Protein AF-X1LL87-F1 (afdb_monomer_lite)

Structure (mmCIF, N/CA/C/O backbone):
data_AF-X1LL87-F1
#
_entry.id   AF-X1LL87-F1
#
loop_
_ato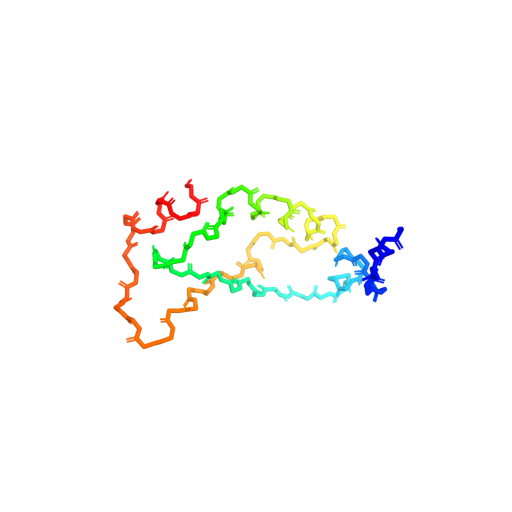m_site.group_PDB
_atom_site.id
_atom_site.type_symbol
_atom_site.label_atom_id
_atom_site.label_alt_id
_atom_site.label_comp_id
_atom_site.label_asym_id
_atom_site.label_entity_id
_atom_site.label_seq_id
_atom_site.pdbx_PDB_ins_code
_atom_site.Cartn_x
_atom_site.Cartn_y
_atom_site.Cartn_z
_atom_site.occupancy
_atom_site.B_iso_or_equiv
_atom_site.auth_seq_id
_atom_site.auth_comp_id
_atom_site.auth_asym_id
_atom_site.auth_atom_id
_atom_site.pdbx_PDB_model_num
ATOM 1 N N . MET A 1 1 ? 28.330 -17.949 13.398 1.00 43.31 1 MET A N 1
ATOM 2 C CA . MET A 1 1 ? 26.992 -17.662 13.955 1.00 43.31 1 MET A CA 1
ATOM 3 C C . MET A 1 1 ? 26.654 -16.208 13.661 1.00 43.31 1 MET A C 1
ATOM 5 O O . MET A 1 1 ? 26.996 -15.340 14.450 1.00 43.31 1 MET A O 1
ATOM 9 N N . SER A 1 2 ? 26.080 -15.908 12.495 1.00 41.19 2 SER A N 1
ATOM 10 C CA . SER A 1 2 ? 25.559 -14.566 12.213 1.00 41.19 2 SER A CA 1
ATOM 11 C C . SER A 1 2 ? 24.160 -14.481 12.818 1.00 41.19 2 SER A C 1
ATOM 13 O O . SER A 1 2 ? 23.209 -15.027 12.260 1.00 41.19 2 SER A O 1
ATOM 15 N N . GLY A 1 3 ? 24.054 -13.886 14.005 1.00 45.47 3 GLY A N 1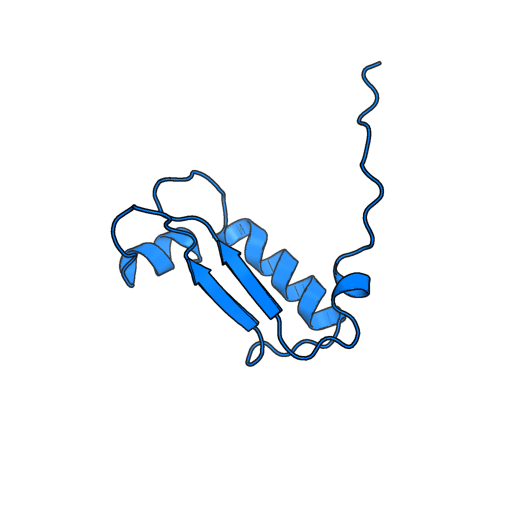
ATOM 16 C CA . GLY A 1 3 ? 22.766 -13.621 14.633 1.00 45.47 3 GLY A CA 1
ATOM 17 C C . GLY A 1 3 ? 21.946 -12.700 13.737 1.00 45.47 3 GLY A C 1
ATOM 18 O O . GLY A 1 3 ? 22.377 -11.590 13.432 1.00 45.47 3 GLY A O 1
ATOM 19 N N . PHE A 1 4 ? 20.782 -13.175 13.296 1.00 55.75 4 PHE A N 1
ATOM 20 C CA . PHE A 1 4 ? 19.749 -12.325 12.719 1.00 55.75 4 PHE A CA 1
ATOM 21 C C . PHE A 1 4 ? 19.324 -11.334 13.806 1.00 55.75 4 PHE A C 1
ATOM 23 O O . PHE A 1 4 ? 18.664 -11.704 14.776 1.00 55.75 4 PHE A O 1
ATOM 30 N N . PHE A 1 5 ? 19.754 -10.082 13.679 1.00 53.00 5 PHE A N 1
ATOM 31 C CA . PHE A 1 5 ? 19.259 -8.995 14.510 1.00 53.00 5 PHE A CA 1
ATOM 32 C C . PHE A 1 5 ? 17.826 -8.692 14.059 1.00 53.00 5 PHE A C 1
ATOM 34 O O . PHE A 1 5 ? 17.606 -7.961 13.095 1.00 53.00 5 PHE A O 1
ATOM 41 N N . LEU A 1 6 ? 16.846 -9.332 14.698 1.00 60.66 6 LEU A N 1
ATOM 42 C CA . LEU A 1 6 ? 15.443 -8.985 14.515 1.00 60.66 6 LEU A CA 1
ATOM 43 C C . LEU A 1 6 ? 15.215 -7.642 15.206 1.00 60.66 6 LEU A C 1
ATOM 45 O O . LEU A 1 6 ? 15.339 -7.539 16.426 1.00 60.66 6 LEU A O 1
ATOM 49 N N . ILE A 1 7 ? 14.911 -6.612 14.418 1.00 69.12 7 ILE A N 1
ATOM 50 C CA . ILE A 1 7 ? 14.435 -5.337 14.951 1.00 69.12 7 ILE A CA 1
ATOM 51 C C . ILE A 1 7 ? 13.154 -5.652 15.733 1.00 69.12 7 ILE A C 1
ATOM 53 O O . ILE A 1 7 ? 12.228 -6.212 15.138 1.00 69.12 7 ILE A O 1
ATOM 57 N N . PRO A 1 8 ? 13.078 -5.337 17.038 1.00 61.59 8 PRO A N 1
ATOM 58 C CA . PRO A 1 8 ? 11.835 -5.494 17.767 1.00 61.59 8 PRO A CA 1
ATOM 59 C C . PRO A 1 8 ? 10.786 -4.604 17.103 1.00 61.59 8 PRO A C 1
ATOM 61 O O . PRO A 1 8 ? 10.955 -3.388 17.014 1.00 61.59 8 PRO A O 1
ATOM 64 N N . GLN A 1 9 ? 9.739 -5.236 16.584 1.00 69.56 9 GLN A N 1
ATOM 65 C CA . GLN A 1 9 ? 8.581 -4.562 16.024 1.00 69.56 9 GLN A CA 1
ATOM 66 C C . GLN A 1 9 ? 7.326 -5.071 16.702 1.00 69.56 9 GLN A C 1
ATOM 68 O O . GLN A 1 9 ? 7.160 -6.277 16.908 1.00 69.56 9 GLN A O 1
ATOM 73 N N . ASP A 1 10 ? 6.445 -4.134 17.032 1.00 79.50 10 ASP A N 1
ATOM 74 C CA . ASP A 1 10 ? 5.114 -4.472 17.502 1.00 79.50 10 ASP A CA 1
ATOM 75 C C . ASP A 1 10 ? 4.390 -5.251 16.403 1.00 79.50 10 ASP A C 1
ATOM 77 O O . ASP A 1 10 ? 4.542 -4.987 15.204 1.00 79.50 10 ASP A O 1
ATOM 81 N N . LYS A 1 11 ? 3.588 -6.241 16.806 1.00 86.50 11 LYS A N 1
ATOM 82 C CA . LYS A 1 11 ? 2.757 -6.970 15.844 1.00 86.50 11 LYS A CA 1
ATOM 83 C C . LYS A 1 11 ? 1.842 -5.985 15.121 1.00 86.50 11 LYS A C 1
ATOM 85 O O . LYS A 1 11 ? 1.285 -5.083 15.746 1.00 86.50 11 LYS A O 1
ATOM 90 N N . TRP A 1 12 ? 1.622 -6.206 13.829 1.00 85.88 12 TRP A N 1
ATOM 91 C CA . TRP A 1 12 ? 0.810 -5.326 12.986 1.00 85.88 12 TRP A CA 1
ATOM 92 C C . TRP A 1 12 ? -0.602 -5.146 13.549 1.00 85.88 12 TRP A C 1
ATOM 94 O O . TRP A 1 12 ? -1.083 -4.017 13.631 1.00 85.88 12 TRP A O 1
ATOM 104 N N . THR A 1 13 ? -1.194 -6.222 14.078 1.00 90.38 13 THR A N 1
ATOM 105 C CA . THR A 1 13 ? -2.454 -6.167 14.832 1.00 90.38 13 THR A CA 1
ATOM 106 C C . THR A 1 13 ? -2.452 -5.100 15.943 1.00 90.38 13 THR A C 1
ATOM 108 O O . THR A 1 13 ? -3.430 -4.377 16.122 1.00 90.38 13 THR A O 1
ATOM 111 N N . GLN A 1 14 ? -1.362 -4.970 16.710 1.00 92.25 14 GLN A N 1
ATOM 112 C CA . GLN A 1 14 ? -1.276 -4.002 17.812 1.00 92.25 14 GLN A CA 1
ATOM 113 C C . GLN A 1 14 ? -1.178 -2.567 17.292 1.00 92.25 14 GLN A C 1
ATOM 115 O O . GLN A 1 14 ? -1.839 -1.678 17.826 1.00 92.25 14 GLN A O 1
ATOM 120 N N . LEU A 1 15 ? -0.408 -2.355 16.223 1.00 91.62 15 LEU A N 1
ATOM 121 C CA . LEU A 1 15 ? -0.256 -1.048 15.580 1.00 91.62 15 LEU A CA 1
ATOM 122 C C . LEU A 1 15 ? -1.563 -0.562 14.935 1.00 91.62 15 LEU A C 1
ATOM 124 O O . LEU A 1 15 ? -1.863 0.636 14.962 1.00 91.62 15 LEU A O 1
ATOM 128 N N . ALA A 1 16 ? -2.343 -1.487 14.373 1.00 93.50 16 ALA A N 1
ATOM 129 C CA . ALA A 1 16 ? -3.610 -1.206 13.703 1.00 93.50 16 ALA A CA 1
ATOM 130 C C . ALA A 1 16 ? -4.801 -1.071 14.669 1.00 93.50 16 ALA A C 1
ATOM 132 O O . ALA A 1 16 ? -5.821 -0.477 14.311 1.00 93.50 16 ALA A O 1
ATOM 133 N N . LYS A 1 17 ? -4.692 -1.566 15.908 1.00 93.94 17 LYS A N 1
ATOM 134 C CA . LYS A 1 17 ? -5.790 -1.527 16.879 1.00 93.94 17 LYS A CA 1
ATOM 135 C C . LYS A 1 17 ? -6.251 -0.091 17.153 1.00 93.94 17 LYS A C 1
ATOM 137 O O . LYS A 1 17 ? -5.464 0.788 17.501 1.00 93.94 17 LYS A O 1
ATOM 142 N N . GLY A 1 18 ? -7.558 0.138 17.028 1.00 95.44 18 GLY A N 1
ATOM 143 C CA . GLY A 1 18 ? -8.182 1.444 17.267 1.00 95.44 18 GLY A CA 1
ATOM 144 C C . GLY A 1 18 ? -7.932 2.486 16.171 1.00 95.44 18 GLY A C 1
ATOM 145 O O . GLY A 1 18 ? -8.352 3.636 16.323 1.00 95.44 18 GLY A O 1
ATOM 146 N N . LYS A 1 19 ? -7.266 2.120 15.068 1.00 95.81 19 LYS A N 1
ATOM 147 C CA . LYS A 1 19 ? -7.207 2.959 13.865 1.00 95.81 19 LYS A CA 1
ATOM 148 C C . LYS A 1 19 ? -8.545 2.884 13.128 1.00 95.81 19 LYS A C 1
ATOM 150 O O . LYS A 1 19 ? -9.300 1.932 13.287 1.00 95.81 19 LYS A O 1
ATOM 155 N N . LYS A 1 20 ? -8.855 3.927 12.358 1.00 95.12 20 LYS A N 1
ATOM 156 C CA . LYS A 1 20 ? -10.116 4.018 11.604 1.00 95.12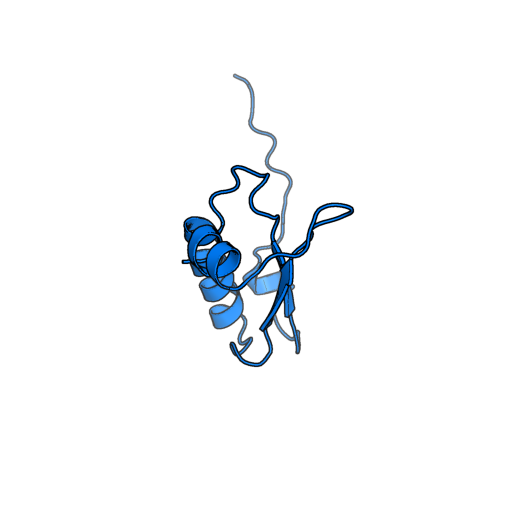 20 LYS A CA 1
ATOM 157 C C . LYS A 1 20 ? -9.942 3.663 10.136 1.00 95.12 20 LYS A C 1
ATOM 159 O O . LYS A 1 20 ? -10.822 3.033 9.573 1.00 95.12 20 LYS A O 1
ATOM 164 N N . GLU A 1 21 ? -8.821 4.059 9.546 1.00 96.56 21 GLU A N 1
ATOM 165 C CA . GLU A 1 21 ? -8.505 3.847 8.136 1.00 96.56 21 GLU A CA 1
ATOM 166 C C . GLU A 1 21 ? -7.043 3.432 7.994 1.00 96.56 21 GLU A C 1
ATOM 168 O O . GLU A 1 21 ? -6.193 3.836 8.798 1.00 96.56 21 GLU A O 1
ATOM 173 N N . VAL A 1 22 ? -6.758 2.640 6.963 1.00 97.25 22 VAL A N 1
ATOM 174 C CA . VAL A 1 22 ? -5.416 2.151 6.644 1.00 97.25 22 VAL A CA 1
ATOM 175 C C . VAL A 1 22 ? -5.131 2.374 5.166 1.00 97.25 22 VAL A C 1
ATOM 177 O O . VAL A 1 22 ? -5.986 2.178 4.304 1.00 97.25 22 VAL A O 1
ATOM 180 N N . VAL A 1 23 ? -3.898 2.773 4.868 1.00 97.75 23 VAL A N 1
ATOM 181 C CA . VAL A 1 23 ? -3.395 2.870 3.500 1.00 97.75 23 VAL A CA 1
ATOM 182 C C . VAL A 1 23 ? -2.291 1.842 3.308 1.00 97.75 23 VAL A C 1
ATOM 184 O O . VAL A 1 23 ? -1.346 1.794 4.093 1.00 97.75 23 VAL A O 1
ATOM 187 N N . ILE A 1 24 ? -2.403 1.048 2.245 1.00 96.88 24 ILE A N 1
ATOM 188 C CA . ILE A 1 24 ? -1.390 0.082 1.825 1.00 96.88 24 ILE A CA 1
ATOM 189 C C . ILE A 1 24 ? -0.714 0.624 0.568 1.00 96.88 24 ILE A C 1
ATOM 191 O O . ILE A 1 24 ? -1.325 0.735 -0.498 1.00 96.88 24 ILE A O 1
ATOM 195 N N . LEU A 1 25 ? 0.565 0.965 0.704 1.00 97.44 25 LEU A N 1
ATOM 196 C CA . LEU A 1 25 ? 1.418 1.287 -0.432 1.00 97.44 25 LEU A CA 1
ATOM 197 C C . LEU A 1 25 ? 1.968 -0.009 -1.021 1.00 97.44 25 LEU A C 1
ATOM 199 O O . LEU A 1 25 ? 2.535 -0.829 -0.300 1.00 97.44 25 LEU A O 1
ATOM 203 N N . PHE A 1 26 ? 1.829 -0.174 -2.331 1.00 97.25 26 PHE A N 1
ATOM 204 C CA . PHE A 1 26 ? 2.436 -1.280 -3.064 1.00 97.25 26 PHE A CA 1
ATOM 205 C C . PHE A 1 26 ? 3.197 -0.747 -4.274 1.00 97.25 26 PHE A C 1
ATOM 207 O O . PHE A 1 26 ? 2.856 0.299 -4.825 1.00 97.25 26 PHE A O 1
ATOM 214 N N . ASP A 1 27 ? 4.262 -1.441 -4.654 1.00 96.44 27 ASP A N 1
ATOM 215 C CA . ASP A 1 27 ? 5.088 -1.047 -5.788 1.00 96.44 27 ASP A CA 1
ATOM 216 C C . ASP A 1 27 ? 4.484 -1.481 -7.132 1.00 96.44 27 ASP A C 1
ATOM 218 O O . ASP A 1 27 ? 3.506 -2.225 -7.205 1.00 96.44 27 ASP A O 1
ATOM 222 N N . ASP A 1 28 ? 5.050 -0.965 -8.218 1.00 96.25 28 ASP A N 1
ATOM 223 C CA . ASP A 1 28 ? 4.542 -1.180 -9.567 1.00 96.25 28 ASP A CA 1
ATOM 224 C C . ASP A 1 28 ? 5.086 -2.467 -10.223 1.00 96.25 28 ASP A C 1
ATOM 226 O O . ASP A 1 28 ? 5.760 -3.302 -9.610 1.00 96.25 28 ASP A O 1
ATOM 230 N N . MET A 1 29 ? 4.804 -2.625 -11.520 1.00 95.94 29 MET A N 1
ATOM 231 C CA . MET A 1 29 ? 5.244 -3.778 -12.314 1.00 95.94 29 MET A CA 1
ATOM 232 C C . MET A 1 29 ? 6.766 -3.858 -12.506 1.00 95.94 29 MET A C 1
ATOM 234 O O . MET A 1 29 ? 7.273 -4.907 -12.897 1.00 95.94 29 MET A O 1
ATOM 238 N N . SER A 1 30 ? 7.510 -2.779 -12.236 1.00 95.69 30 SER A N 1
ATOM 239 C CA . SER A 1 30 ? 8.972 -2.743 -12.371 1.00 95.69 30 SER A CA 1
ATOM 240 C C . SER A 1 30 ? 9.701 -3.345 -11.164 1.00 95.69 30 SER A C 1
ATOM 242 O O . SER A 1 30 ? 10.936 -3.380 -11.132 1.00 95.69 30 SER A O 1
ATOM 244 N N . ARG A 1 31 ? 8.957 -3.789 -10.144 1.00 96.25 31 ARG A N 1
ATOM 245 C CA . ARG A 1 31 ? 9.487 -4.417 -8.935 1.00 96.25 31 ARG A CA 1
ATOM 246 C C . ARG A 1 31 ? 8.994 -5.851 -8.811 1.00 96.25 31 ARG A C 1
ATOM 248 O O . ARG A 1 31 ? 7.810 -6.144 -8.971 1.00 96.25 31 ARG A O 1
ATOM 255 N N . ALA A 1 32 ? 9.917 -6.738 -8.451 1.00 95.31 32 ALA A N 1
ATOM 256 C CA . ALA A 1 32 ? 9.667 -8.170 -8.304 1.00 95.31 32 ALA A CA 1
ATOM 257 C C . ALA A 1 32 ? 8.997 -8.554 -6.970 1.00 95.31 32 ALA A C 1
ATOM 259 O O . ALA A 1 32 ? 8.917 -9.736 -6.645 1.00 95.31 32 ALA A O 1
ATOM 260 N N . THR A 1 33 ? 8.529 -7.579 -6.183 1.00 97.06 33 THR A N 1
ATOM 261 C CA . THR A 1 33 ? 7.833 -7.842 -4.920 1.00 97.06 33 THR A CA 1
ATOM 262 C C . THR A 1 33 ? 6.597 -8.709 -5.180 1.00 97.06 33 THR A C 1
ATOM 264 O O . THR A 1 33 ? 5.757 -8.323 -6.004 1.00 97.06 33 THR A O 1
ATOM 267 N N . PRO A 1 34 ? 6.452 -9.861 -4.498 1.00 95.88 34 PRO A N 1
ATOM 268 C CA . PRO A 1 34 ? 5.336 -10.780 -4.698 1.00 95.88 34 PRO A CA 1
ATOM 269 C C . PRO A 1 34 ? 4.083 -10.289 -3.953 1.00 95.88 34 PRO A C 1
ATOM 271 O O . PRO A 1 34 ? 3.596 -10.932 -3.026 1.00 95.88 34 PRO A O 1
ATOM 274 N N . SER A 1 35 ? 3.567 -9.117 -4.334 1.00 96.88 35 SER A N 1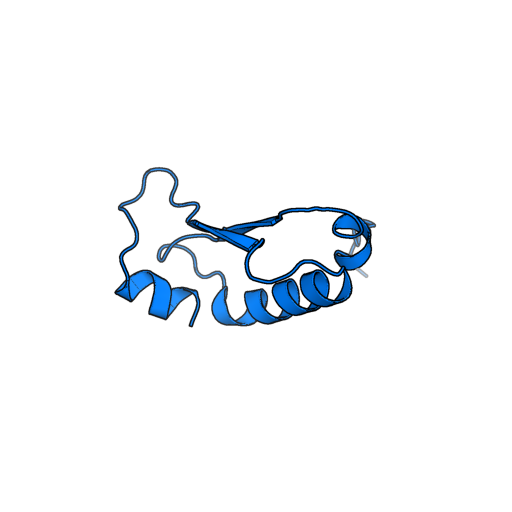
ATOM 275 C CA . SER A 1 35 ? 2.491 -8.418 -3.619 1.00 96.88 35 SER A CA 1
ATOM 276 C C . SER A 1 35 ? 1.222 -9.261 -3.476 1.00 96.88 35 SER A C 1
ATOM 278 O O . SER A 1 35 ? 0.689 -9.331 -2.374 1.00 96.88 35 SER A O 1
ATOM 280 N N . ALA A 1 36 ? 0.798 -9.969 -4.527 1.00 96.38 36 ALA A N 1
ATOM 281 C CA . ALA A 1 36 ? -0.356 -10.875 -4.485 1.00 96.38 36 ALA A CA 1
ATOM 282 C C . ALA A 1 36 ? -0.236 -11.991 -3.427 1.00 96.38 36 ALA A C 1
ATOM 284 O O . ALA A 1 36 ? -1.242 -12.457 -2.903 1.00 96.38 36 ALA A O 1
ATOM 285 N N . VAL A 1 37 ? 0.989 -12.412 -3.089 1.00 96.62 37 VAL A N 1
ATOM 286 C CA . VAL A 1 37 ? 1.235 -13.418 -2.042 1.00 96.62 37 VAL A CA 1
ATOM 287 C C . VAL A 1 37 ? 1.237 -12.774 -0.656 1.00 96.62 37 VAL A C 1
ATOM 289 O O . VAL A 1 37 ? 0.747 -13.358 0.301 1.00 96.62 37 VAL A O 1
ATOM 292 N N . LEU A 1 38 ? 1.788 -11.565 -0.535 1.00 95.38 38 LEU A N 1
ATOM 293 C CA . LEU A 1 38 ? 1.971 -10.894 0.754 1.00 95.38 38 LEU A CA 1
ATOM 294 C C . LEU A 1 38 ? 0.697 -10.220 1.274 1.00 95.38 38 LEU A C 1
ATOM 296 O O . LEU A 1 38 ? 0.425 -10.261 2.472 1.00 95.38 38 LEU A O 1
ATOM 300 N N . ILE A 1 39 ? -0.073 -9.583 0.391 1.00 95.81 39 ILE A N 1
ATOM 301 C CA . ILE A 1 39 ? -1.228 -8.756 0.764 1.00 95.81 39 ILE A CA 1
ATOM 302 C C . ILE A 1 39 ? -2.298 -9.528 1.548 1.00 95.81 39 ILE A C 1
ATOM 304 O O . ILE A 1 39 ? -2.756 -8.976 2.547 1.00 95.81 39 ILE A O 1
ATOM 308 N N . PRO A 1 40 ? -2.672 -10.776 1.202 1.00 95.94 40 PRO A N 1
ATOM 309 C CA . PRO A 1 40 ? -3.660 -11.526 1.979 1.00 95.94 40 PRO A CA 1
ATOM 310 C C . PRO A 1 40 ? -3.308 -11.645 3.469 1.00 95.94 40 PRO A C 1
ATOM 312 O O . PRO A 1 40 ? -4.177 -11.472 4.317 1.00 95.94 40 PRO A O 1
ATOM 315 N N . HIS A 1 41 ? -2.028 -11.841 3.800 1.00 95.19 41 HIS A N 1
ATOM 316 C CA . HIS A 1 41 ? -1.566 -11.912 5.191 1.00 95.19 41 HIS A CA 1
ATOM 317 C C . HIS A 1 41 ? -1.644 -10.558 5.908 1.00 95.19 41 HIS A C 1
ATOM 319 O O . HIS A 1 41 ? -1.941 -10.492 7.098 1.00 95.19 41 HIS A O 1
ATOM 325 N N . VAL A 1 42 ? -1.399 -9.462 5.184 1.00 94.62 42 VAL A N 1
ATOM 326 C CA . VAL A 1 42 ? -1.570 -8.106 5.724 1.00 94.62 42 VAL A CA 1
ATOM 327 C C . VAL A 1 42 ? -3.043 -7.831 6.015 1.00 94.62 42 VAL A C 1
ATOM 329 O O . VAL A 1 42 ? -3.366 -7.309 7.079 1.00 94.62 42 VAL A O 1
ATOM 332 N N . LEU A 1 43 ? -3.936 -8.194 5.092 1.00 95.94 43 LEU A N 1
ATOM 333 C CA . LEU A 1 43 ? -5.376 -8.014 5.263 1.00 95.94 43 LEU A CA 1
ATOM 334 C C . LEU A 1 43 ? -5.912 -8.835 6.444 1.00 95.94 43 LEU A C 1
ATOM 336 O O . LEU A 1 43 ? -6.710 -8.315 7.217 1.00 95.94 43 LEU A O 1
ATOM 340 N N . GLU A 1 44 ? -5.422 -10.061 6.649 1.00 96.19 44 GLU A N 1
ATOM 341 C CA . GLU A 1 44 ? -5.781 -10.892 7.807 1.00 96.19 44 GLU A CA 1
ATOM 342 C C . GLU A 1 44 ? -5.417 -10.215 9.141 1.00 96.19 44 GLU A C 1
ATOM 344 O O . GLU A 1 44 ? -6.256 -10.108 10.035 1.00 96.19 44 GLU A O 1
ATOM 349 N N . GLU A 1 45 ? -4.202 -9.673 9.266 1.00 95.56 45 GLU A N 1
ATOM 350 C CA . GLU A 1 45 ? -3.777 -8.937 10.467 1.00 95.56 45 GLU A CA 1
ATOM 351 C C . GLU A 1 45 ? -4.623 -7.674 10.714 1.00 95.56 45 GLU A C 1
ATOM 353 O O . GLU A 1 45 ? -4.964 -7.355 11.857 1.00 95.56 45 GLU A O 1
ATOM 358 N N . LEU A 1 46 ? -4.991 -6.950 9.651 1.00 96.12 46 LEU A N 1
ATOM 359 C CA . LEU A 1 46 ? -5.855 -5.770 9.748 1.00 96.12 46 LEU A CA 1
ATOM 360 C C . LEU A 1 46 ? -7.292 -6.140 10.142 1.00 96.12 46 LEU A C 1
ATOM 362 O O . LEU A 1 46 ? -7.893 -5.447 10.968 1.00 96.12 46 LEU A O 1
ATOM 366 N N . ALA A 1 47 ? -7.812 -7.254 9.628 1.00 95.94 47 ALA A N 1
ATOM 367 C CA . ALA A 1 47 ? -9.118 -7.783 10.002 1.00 95.94 47 ALA A CA 1
ATOM 368 C C . ALA A 1 47 ? -9.151 -8.192 11.484 1.00 95.94 47 ALA A C 1
ATOM 370 O O . ALA A 1 47 ? -10.085 -7.830 12.202 1.00 95.94 47 ALA A O 1
ATOM 371 N N . VAL A 1 48 ? -8.101 -8.856 11.986 1.00 95.81 48 VAL A N 1
ATOM 372 C CA . VAL A 1 48 ? -7.950 -9.182 13.420 1.00 95.81 48 VAL A CA 1
ATOM 373 C C . VAL A 1 48 ? -7.906 -7.914 14.283 1.00 95.81 48 VAL A C 1
ATOM 375 O O . VAL A 1 48 ? -8.435 -7.898 15.396 1.00 95.81 48 VAL A O 1
ATOM 378 N N . ALA A 1 49 ? -7.327 -6.824 13.772 1.00 95.44 49 ALA A N 1
ATOM 379 C CA . ALA A 1 49 ? -7.326 -5.522 14.438 1.00 95.44 49 ALA A CA 1
ATOM 380 C C . ALA A 1 49 ? -8.678 -4.778 14.380 1.00 95.44 49 ALA A C 1
ATOM 382 O O . ALA A 1 49 ? -8.826 -3.745 15.041 1.00 95.44 49 ALA A O 1
ATOM 383 N N . GLY A 1 50 ? -9.657 -5.298 13.633 1.00 96.38 50 GLY A N 1
ATOM 384 C CA . GLY A 1 50 ? -10.992 -4.723 13.478 1.00 96.38 50 GLY A CA 1
ATOM 385 C C . GLY A 1 50 ? -11.097 -3.637 12.405 1.00 96.38 50 GLY A C 1
ATOM 386 O O . GLY A 1 50 ? -12.011 -2.817 12.477 1.00 96.38 50 GLY A O 1
ATOM 387 N N . ILE A 1 51 ? -10.175 -3.598 11.438 1.00 97.31 51 ILE A N 1
ATOM 388 C CA . ILE A 1 51 ? -10.254 -2.689 10.289 1.00 97.31 51 ILE A CA 1
ATOM 389 C C . ILE A 1 51 ? -11.087 -3.361 9.187 1.00 97.31 51 ILE A C 1
ATOM 391 O O . ILE A 1 51 ? -10.668 -4.403 8.686 1.00 97.31 51 ILE A O 1
ATOM 395 N N . PRO A 1 52 ? -12.247 -2.802 8.799 1.00 96.62 52 PRO A N 1
ATOM 396 C CA . PRO A 1 52 ? -13.036 -3.344 7.698 1.00 96.62 52 PRO A CA 1
ATOM 397 C C . PRO A 1 52 ? -12.390 -3.020 6.345 1.00 96.62 52 PRO A C 1
ATOM 399 O O . PRO A 1 52 ? -11.770 -1.965 6.195 1.00 96.62 52 PRO A O 1
ATOM 402 N N . ASP A 1 53 ? -12.601 -3.884 5.352 1.00 96.38 53 ASP A N 1
ATOM 403 C CA . ASP A 1 53 ? -12.028 -3.744 4.003 1.00 96.38 53 ASP A CA 1
ATOM 404 C C . ASP A 1 53 ? -12.356 -2.394 3.346 1.00 96.38 53 ASP A C 1
ATOM 406 O O . ASP A 1 53 ? -11.486 -1.780 2.730 1.00 96.38 53 ASP A O 1
ATOM 410 N N . ASP A 1 54 ? -13.571 -1.876 3.556 1.00 97.81 54 ASP A N 1
ATOM 411 C CA . ASP A 1 54 ? -14.018 -0.571 3.039 1.00 97.81 54 ASP A CA 1
ATOM 412 C C . ASP A 1 54 ? -13.166 0.611 3.539 1.00 97.81 54 ASP A C 1
ATOM 414 O O . ASP A 1 54 ? -13.141 1.681 2.924 1.00 97.81 54 ASP A O 1
ATOM 418 N N . ASN A 1 55 ? -12.431 0.422 4.639 1.00 97.88 55 ASN A N 1
ATOM 419 C CA . ASN A 1 55 ? -11.549 1.426 5.229 1.00 97.88 55 ASN A CA 1
ATOM 420 C C . ASN A 1 55 ? -10.073 1.222 4.840 1.00 97.88 55 ASN A C 1
ATOM 422 O O . ASN A 1 55 ? -9.192 1.906 5.380 1.00 97.88 55 ASN A O 1
ATOM 426 N N . ILE A 1 56 ? -9.788 0.297 3.921 1.00 97.81 56 ILE A N 1
ATOM 427 C CA . ILE A 1 56 ? -8.446 0.007 3.418 1.00 97.81 56 ILE A CA 1
ATOM 428 C C . ILE A 1 56 ? -8.306 0.574 2.007 1.00 97.81 56 ILE A C 1
ATOM 430 O O . ILE A 1 56 ? -9.041 0.227 1.085 1.00 97.81 56 ILE A O 1
ATOM 434 N N . ARG A 1 57 ? -7.316 1.449 1.811 1.00 97.88 57 ARG A N 1
ATOM 435 C CA . ARG A 1 57 ? -7.030 2.069 0.511 1.00 97.88 57 ARG A CA 1
ATOM 436 C C . ARG A 1 57 ? -5.680 1.622 -0.025 1.00 97.88 57 ARG A C 1
ATOM 438 O O . ARG A 1 57 ? -4.659 1.773 0.641 1.00 97.88 57 ARG A O 1
ATOM 445 N N . PHE A 1 58 ? -5.669 1.135 -1.258 1.00 97.50 58 PHE A N 1
ATOM 446 C CA . PHE A 1 58 ? -4.441 0.793 -1.967 1.00 97.50 58 PHE A CA 1
ATOM 447 C C . PHE A 1 58 ? -3.945 1.991 -2.772 1.00 97.50 58 PHE A C 1
ATOM 449 O O . PHE A 1 58 ? -4.709 2.612 -3.511 1.00 97.50 58 PHE A O 1
ATOM 456 N N . ILE A 1 59 ? -2.656 2.303 -2.648 1.00 97.19 59 ILE A N 1
ATOM 457 C CA . ILE A 1 59 ? -1.995 3.337 -3.446 1.00 97.19 59 ILE A CA 1
ATOM 458 C C . ILE A 1 59 ? -0.777 2.715 -4.128 1.00 97.19 59 ILE A C 1
ATOM 460 O O . ILE A 1 59 ? 0.149 2.242 -3.469 1.00 97.19 59 ILE A O 1
ATOM 464 N N . ALA A 1 60 ? -0.778 2.742 -5.461 1.00 96.88 60 ALA A N 1
ATOM 465 C CA . ALA A 1 60 ? 0.369 2.329 -6.257 1.00 96.88 60 ALA A CA 1
ATOM 466 C C . ALA A 1 60 ? 1.491 3.371 -6.123 1.00 96.88 60 ALA A C 1
ATOM 468 O O . ALA A 1 60 ? 1.373 4.506 -6.591 1.00 96.88 60 ALA A O 1
ATOM 469 N N . ALA A 1 61 ? 2.592 2.989 -5.485 1.00 97.12 61 ALA A N 1
ATOM 470 C CA . ALA A 1 61 ? 3.766 3.821 -5.259 1.00 97.12 61 ALA A CA 1
ATOM 471 C C . ALA A 1 61 ? 4.675 3.840 -6.504 1.00 97.12 61 ALA A C 1
ATOM 473 O O . ALA A 1 61 ? 5.809 3.365 -6.475 1.00 97.12 61 ALA A O 1
ATOM 474 N N . ILE A 1 62 ? 4.163 4.385 -7.614 1.00 96.56 62 ILE A N 1
ATOM 475 C CA . ILE A 1 62 ? 4.827 4.355 -8.934 1.00 96.56 62 ILE A CA 1
ATOM 476 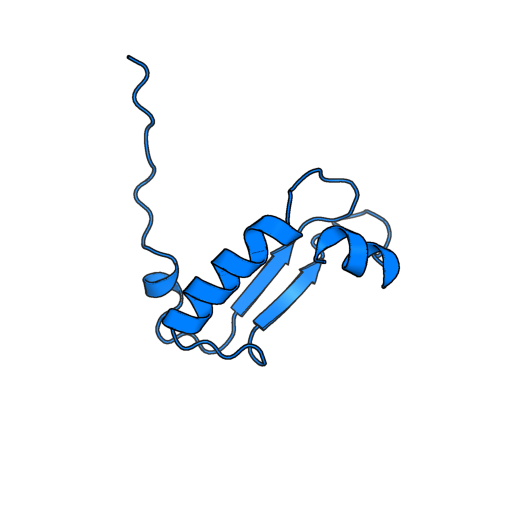C C . ILE A 1 62 ? 6.028 5.311 -9.053 1.00 96.56 62 ILE A C 1
ATOM 478 O O . ILE A 1 62 ? 6.825 5.205 -9.984 1.00 96.56 62 ILE A O 1
ATOM 482 N N . GLY A 1 63 ? 6.163 6.277 -8.140 1.00 94.88 63 GLY A N 1
ATOM 483 C CA . GLY A 1 63 ? 7.179 7.325 -8.244 1.00 94.88 63 GLY A CA 1
ATOM 484 C C . GLY A 1 63 ? 7.021 8.139 -9.534 1.00 94.88 63 GLY A C 1
ATOM 485 O O . GLY A 1 63 ? 5.994 8.777 -9.735 1.00 94.88 63 GLY A O 1
ATOM 486 N N . ALA A 1 64 ? 8.042 8.113 -10.397 1.00 96.44 64 ALA A N 1
ATOM 487 C CA . ALA A 1 64 ? 8.058 8.814 -11.687 1.00 96.44 64 ALA A CA 1
ATOM 488 C C . ALA A 1 64 ? 7.753 7.904 -12.898 1.00 96.44 64 ALA A C 1
ATOM 490 O O . ALA A 1 64 ? 7.964 8.309 -14.041 1.00 96.44 64 AL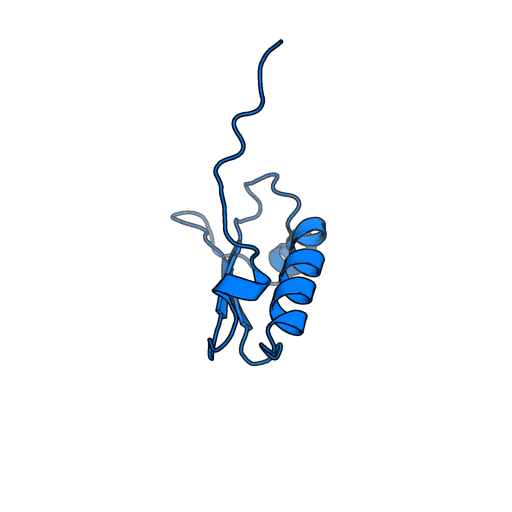A A O 1
ATOM 491 N N . HIS A 1 65 ? 7.318 6.662 -12.671 1.00 96.88 65 HIS A N 1
ATOM 492 C CA . HIS A 1 65 ? 6.979 5.730 -13.746 1.00 96.88 65 HIS A CA 1
ATOM 493 C C . HIS A 1 65 ? 5.598 6.023 -14.356 1.00 96.88 65 HIS A C 1
ATOM 495 O O . HIS A 1 65 ? 4.841 6.865 -13.872 1.00 96.88 65 HIS A O 1
ATOM 501 N N . GLY A 1 66 ? 5.271 5.312 -15.439 1.00 94.75 66 GLY A N 1
ATOM 502 C CA . GLY A 1 66 ? 3.941 5.361 -16.044 1.00 94.75 66 GLY A CA 1
ATOM 503 C C . GLY A 1 66 ? 2.849 4.872 -15.088 1.00 94.75 66 GLY A C 1
ATOM 504 O O . GLY A 1 66 ? 3.101 4.064 -14.193 1.00 94.75 66 GLY A O 1
ATOM 505 N N . SER A 1 67 ? 1.623 5.359 -15.286 1.00 95.88 67 SER A N 1
ATOM 506 C CA . SER A 1 67 ? 0.478 4.925 -14.489 1.00 95.88 67 SER A CA 1
ATOM 507 C C . SER A 1 67 ? 0.178 3.442 -14.705 1.00 95.88 67 SER A C 1
ATOM 509 O O . SER A 1 67 ? 0.256 2.923 -15.819 1.00 95.88 67 SER A O 1
ATOM 511 N N . MET A 1 68 ? -0.212 2.772 -13.622 1.00 96.81 68 MET A N 1
ATOM 512 C CA . MET A 1 68 ? -0.738 1.414 -13.698 1.00 96.81 68 MET A CA 1
ATOM 513 C C . MET A 1 68 ? -2.169 1.437 -14.235 1.00 96.81 68 MET A C 1
ATOM 515 O O . MET A 1 68 ? -2.976 2.296 -13.871 1.00 96.81 68 MET A O 1
ATOM 519 N N . ASN A 1 69 ? -2.490 0.468 -15.083 1.00 96.75 69 ASN A N 1
ATOM 520 C CA . ASN A 1 69 ? -3.842 0.224 -15.569 1.00 96.75 69 ASN A CA 1
ATOM 521 C C . ASN A 1 69 ? -4.450 -1.035 -14.917 1.00 96.75 69 ASN A C 1
ATOM 523 O O . ASN A 1 69 ? -3.823 -1.731 -14.119 1.00 96.75 69 ASN A O 1
ATOM 527 N N . GLY A 1 70 ? -5.692 -1.362 -15.283 1.00 96.69 70 GLY A N 1
ATOM 528 C CA . GLY A 1 70 ? -6.395 -2.522 -14.724 1.00 96.69 70 GLY A CA 1
ATOM 529 C C . GLY A 1 70 ? -5.740 -3.882 -15.005 1.00 96.69 70 GLY A C 1
ATOM 530 O O . GLY A 1 70 ? -5.933 -4.816 -14.232 1.00 96.69 70 GLY A O 1
ATOM 531 N N . ILE A 1 71 ? -4.974 -4.026 -16.093 1.00 97.50 71 ILE A N 1
ATOM 532 C CA . ILE A 1 71 ? -4.206 -5.250 -16.379 1.00 97.50 71 ILE A CA 1
ATOM 533 C C . ILE A 1 71 ? -3.029 -5.361 -15.411 1.00 97.50 71 ILE A C 1
ATOM 535 O O . ILE A 1 71 ? -2.773 -6.450 -14.900 1.00 97.50 71 ILE A O 1
ATOM 539 N N . ASP A 1 72 ? -2.347 -4.250 -15.140 1.00 97.06 72 ASP A N 1
ATOM 540 C CA . ASP A 1 72 ? -1.218 -4.215 -14.210 1.00 97.06 72 ASP A CA 1
ATOM 541 C C . ASP A 1 72 ? -1.671 -4.583 -12.797 1.00 97.06 72 ASP A C 1
ATOM 543 O O . ASP A 1 72 ? -1.063 -5.441 -12.160 1.00 97.06 72 ASP A O 1
ATOM 547 N N . PHE A 1 73 ? -2.796 -4.021 -12.338 1.00 96.81 73 PHE A N 1
ATOM 548 C CA . PHE A 1 73 ? -3.357 -4.357 -11.029 1.00 96.81 73 PHE A CA 1
ATOM 549 C C . PHE A 1 73 ? -3.686 -5.844 -10.904 1.00 96.81 73 PHE A C 1
ATOM 551 O O . PHE A 1 73 ? -3.239 -6.464 -9.944 1.00 96.81 73 PHE A O 1
ATOM 558 N N . ARG A 1 74 ? -4.356 -6.440 -11.900 1.00 96.31 74 ARG A N 1
ATOM 559 C CA . ARG A 1 74 ? -4.671 -7.880 -11.884 1.00 96.31 74 ARG A CA 1
ATOM 560 C C . ARG A 1 74 ? -3.433 -8.777 -11.853 1.00 96.31 74 ARG A C 1
ATOM 562 O O . ARG A 1 74 ? -3.433 -9.860 -11.287 1.00 96.31 74 ARG A O 1
ATOM 569 N N . LYS A 1 75 ? -2.344 -8.352 -12.494 1.00 95.00 75 LYS A N 1
ATOM 570 C CA . LYS A 1 75 ? -1.092 -9.122 -12.471 1.00 95.00 75 LYS A CA 1
ATOM 571 C C . LYS A 1 75 ? -0.340 -8.965 -11.153 1.00 95.00 75 LYS A C 1
ATOM 573 O O . LYS A 1 75 ? 0.304 -9.911 -10.712 1.00 95.00 75 LYS A O 1
ATOM 578 N N . LYS A 1 76 ? -0.369 -7.769 -10.560 1.00 96.38 76 LYS A N 1
ATOM 579 C CA . LYS A 1 76 ? 0.415 -7.433 -9.366 1.00 96.38 76 LYS A CA 1
ATOM 580 C C . LYS A 1 76 ? -0.254 -7.872 -8.066 1.00 96.38 76 LYS A C 1
ATOM 582 O O . LYS A 1 76 ? 0.441 -8.310 -7.151 1.00 96.38 76 LYS A O 1
ATOM 587 N N . LEU A 1 77 ? -1.574 -7.713 -7.989 1.00 95.56 77 LEU A N 1
ATOM 588 C CA . LEU A 1 77 ? -2.378 -7.915 -6.782 1.00 95.56 77 LEU A CA 1
ATOM 589 C C . LEU A 1 77 ? -3.156 -9.239 -6.790 1.00 95.56 77 LEU A C 1
ATOM 591 O O . LEU A 1 77 ? -3.503 -9.711 -5.712 1.00 95.56 77 LEU A O 1
ATOM 595 N N . GLY A 1 78 ? -3.355 -9.847 -7.966 1.00 92.19 78 GLY A N 1
ATOM 596 C CA . GLY A 1 78 ? -4.202 -11.028 -8.166 1.00 92.19 78 GLY A CA 1
ATOM 597 C C . GLY A 1 78 ? -5.601 -10.651 -8.632 1.00 92.19 78 GLY A C 1
ATOM 598 O O . GLY A 1 78 ? -6.554 -11.314 -8.180 1.00 92.19 78 GLY A O 1
#

Sequence (78 aa):
MSGFFLIPQDKWTQLAKGKKEVVILFDDMSRATPSAVLIPHVLEELAVAGIPDDNIRFIAAIGAHGSMNGIDFRKKLG

Secondary structure (DSSP, 8-state):
-----------HHHHHTT-S-EEEEE--TTS---HHHHHHHHHHHHHHTT--GGGEEEEE--TTSPPP-HHHHHHHH-

Radius of gyration: 14.98 Å; chains: 1; bounding box: 41×26×34 Å

Organism: NCBI:txid412755

pLDDT: mean 90.88, std 13.5, range [41.19, 97.88]

InterPro domains:
  IPR018657 LarA-like, N-terminal [PF09861] (8-78)

Foldseek 3Di:
DPDPPDDDDDQLLVVLAPPAAEEDEDEFPVDPPQQLVVVVVSVVSNVSSVHDPVRYHYDHPHPPDDDDDPVRCVVRND